Protein AF-A0A9D1M989-F1 (afdb_monomer_lite)

Foldseek 3Di:
DKAQKDKDWDDDDPAIKMWIWIACDPPDDDDPVRIDTDPDIGSDPVVRVVVSVVVNVVD

Secondary structure (DSSP, 8-state):
-PPPPEEEEEEETTEEEEEEEEES-TTS--SGGGEEEEEEEESSHHHHHHHHHHHHH--

Radius of gyration: 11.67 Å; chains: 1; bounding box: 34×22×23 Å

Organism: NCBI:txid2840895

pLDDT: mean 96.19, std 2.57, range [86.69, 98.19]

Sequence (59 aa):
MRSEWRITSQYFGESKIWQVYRLRNVNAVDHSGNREFAEAIFETREEAAELAERLNAEE

Structure (mmCIF, N/CA/C/O backbone):
data_AF-A0A9D1M989-F1
#
_entry.id   AF-A0A9D1M989-F1
#
loop_
_atom_site.group_PDB
_atom_site.id
_atom_site.type_symbol
_atom_site.label_atom_id
_atom_site.label_alt_id
_atom_site.label_comp_id
_atom_site.label_asym_id
_atom_site.label_entity_id
_atom_site.label_seq_id
_atom_site.pdbx_PDB_ins_code
_atom_site.Cartn_x
_atom_site.Cartn_y
_atom_site.Cartn_z
_atom_site.occupancy
_atom_site.B_iso_or_equiv
_atom_site.auth_seq_id
_atom_site.auth_comp_id
_atom_site.auth_asym_id
_atom_site.auth_atom_id
_atom_site.pdbx_PDB_model_num
ATOM 1 N N . MET A 1 1 ? -17.848 -7.071 -1.292 1.00 89.12 1 MET A N 1
ATOM 2 C CA . MET A 1 1 ? -17.277 -6.637 -0.002 1.00 89.12 1 MET A CA 1
ATOM 3 C C . MET A 1 1 ? -15.831 -6.270 -0.242 1.00 89.12 1 MET A C 1
ATOM 5 O O . MET A 1 1 ? -15.144 -7.030 -0.923 1.00 89.12 1 MET A O 1
ATOM 9 N N . ARG A 1 2 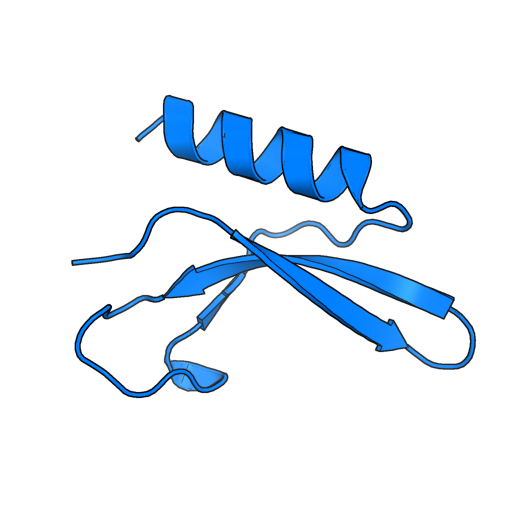? -15.418 -5.103 0.250 1.00 94.12 2 ARG A N 1
ATOM 10 C CA . ARG A 1 2 ? -14.020 -4.672 0.204 1.00 94.12 2 ARG A CA 1
ATOM 11 C C . ARG A 1 2 ? -13.271 -5.304 1.380 1.00 94.12 2 ARG A C 1
ATOM 13 O O . ARG A 1 2 ? -13.917 -5.691 2.353 1.00 94.12 2 ARG A O 1
ATOM 20 N N . SER A 1 3 ? -11.957 -5.475 1.268 1.00 96.81 3 SER A N 1
ATOM 21 C CA . SER A 1 3 ? -11.147 -5.864 2.429 1.00 96.81 3 SER A CA 1
ATOM 22 C C . SER A 1 3 ? -10.895 -4.664 3.337 1.00 96.81 3 SER A C 1
ATO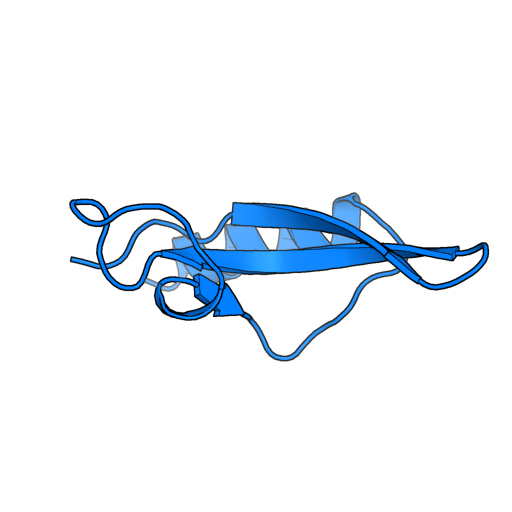M 24 O O . SER A 1 3 ? -11.063 -3.520 2.915 1.00 96.81 3 SER A O 1
ATOM 26 N N . GLU A 1 4 ? -10.383 -4.947 4.532 1.00 97.69 4 GLU A N 1
ATOM 27 C CA . GLU A 1 4 ? -9.606 -3.981 5.309 1.00 97.69 4 GLU A CA 1
ATOM 28 C C . GLU A 1 4 ? -8.466 -3.380 4.461 1.00 97.69 4 GLU A C 1
ATOM 30 O O . GLU A 1 4 ? -7.955 -4.012 3.520 1.00 97.69 4 GLU A O 1
ATOM 35 N N . TRP A 1 5 ? -8.053 -2.173 4.814 1.00 98.12 5 TRP A N 1
ATOM 36 C CA . TRP A 1 5 ? -6.828 -1.546 4.350 1.00 98.12 5 TRP A CA 1
ATOM 37 C C . TRP A 1 5 ? -5.606 -2.284 4.901 1.00 98.12 5 TRP A C 1
ATOM 39 O O . TRP A 1 5 ? -5.533 -2.639 6.075 1.00 98.12 5 TRP A O 1
ATOM 49 N N . ARG A 1 6 ? -4.632 -2.526 4.027 1.00 97.69 6 ARG A N 1
ATOM 50 C CA . ARG A 1 6 ? -3.374 -3.236 4.272 1.00 97.69 6 ARG A CA 1
ATOM 51 C C . ARG A 1 6 ? -2.227 -2.458 3.644 1.00 97.69 6 ARG A C 1
ATOM 53 O O . ARG A 1 6 ? -2.439 -1.594 2.801 1.00 97.69 6 ARG A O 1
ATOM 60 N N . ILE A 1 7 ? -0.997 -2.808 3.997 1.00 97.88 7 ILE A N 1
ATOM 61 C CA . ILE A 1 7 ? 0.197 -2.212 3.391 1.00 97.88 7 ILE A CA 1
ATOM 62 C C . ILE A 1 7 ? 0.842 -3.157 2.381 1.00 97.88 7 ILE A C 1
ATOM 64 O O . ILE A 1 7 ? 0.837 -4.378 2.545 1.00 97.88 7 ILE A O 1
ATOM 68 N N . THR A 1 8 ? 1.445 -2.587 1.347 1.00 96.69 8 THR A N 1
ATOM 69 C CA . THR A 1 8 ? 2.357 -3.280 0.435 1.00 96.69 8 THR A CA 1
ATOM 70 C C . THR A 1 8 ? 3.636 -2.470 0.293 1.00 96.69 8 THR A C 1
ATOM 72 O O . THR A 1 8 ? 3.641 -1.264 0.530 1.00 96.69 8 THR A O 1
ATOM 75 N N . SER A 1 9 ? 4.720 -3.131 -0.107 1.00 96.62 9 SER A N 1
ATOM 76 C CA . SER A 1 9 ? 5.963 -2.452 -0.473 1.00 96.62 9 SER A CA 1
ATOM 77 C C . SER A 1 9 ? 6.419 -2.869 -1.855 1.00 96.62 9 SER A C 1
ATOM 79 O O . SER A 1 9 ? 6.139 -3.985 -2.298 1.00 96.62 9 SER A O 1
ATOM 81 N N . GLN A 1 10 ? 7.143 -1.977 -2.510 1.00 94.94 10 GLN A N 1
ATOM 82 C CA . GLN A 1 10 ? 7.837 -2.254 -3.758 1.00 94.94 10 GLN A CA 1
ATOM 83 C C . GLN A 1 10 ? 9.114 -1.424 -3.823 1.00 94.94 10 GLN A C 1
ATOM 85 O O . GLN A 1 10 ? 9.243 -0.408 -3.142 1.00 94.94 10 GLN A O 1
ATOM 90 N N . TYR A 1 11 ? 10.059 -1.859 -4.648 1.00 96.12 11 TYR A N 1
ATOM 91 C CA . TYR A 1 11 ? 11.198 -1.027 -5.006 1.00 96.12 11 TYR A CA 1
ATOM 92 C C . TYR A 1 11 ? 10.825 -0.143 -6.193 1.00 96.12 11 TYR A C 1
ATOM 94 O O . TYR A 1 11 ? 10.231 -0.612 -7.166 1.00 96.12 11 TYR A O 1
ATOM 102 N N . PHE A 1 12 ? 11.172 1.134 -6.101 1.00 92.25 12 PHE A N 1
ATOM 103 C CA . PHE A 1 12 ? 11.075 2.103 -7.180 1.00 92.25 12 PHE A CA 1
ATOM 104 C C . PHE A 1 12 ? 12.474 2.675 -7.424 1.00 92.25 12 PHE A C 1
ATOM 106 O O . PHE A 1 12 ? 12.935 3.571 -6.718 1.00 92.25 12 PHE A O 1
ATOM 113 N N . GLY A 1 13 ? 13.184 2.076 -8.384 1.00 94.19 13 GLY A N 1
ATOM 114 C CA . GLY A 1 13 ? 14.628 2.261 -8.514 1.00 94.19 13 GLY A CA 1
ATOM 115 C C . GLY A 1 13 ? 15.359 1.657 -7.314 1.00 94.19 13 GLY A C 1
ATOM 116 O O . GLY A 1 13 ? 15.151 0.490 -6.984 1.00 94.19 13 GLY A O 1
ATOM 117 N N . GLU A 1 14 ? 16.193 2.458 -6.657 1.00 95.56 14 GLU A N 1
ATOM 118 C CA . GLU A 1 14 ? 16.957 2.055 -5.467 1.00 95.56 14 GLU A CA 1
ATOM 119 C C . GLU A 1 14 ? 16.186 2.278 -4.154 1.00 95.56 14 GLU A C 1
ATOM 121 O O . GLU A 1 14 ? 16.554 1.731 -3.115 1.00 95.56 14 GLU A O 1
ATOM 126 N N . SER A 1 15 ? 15.086 3.035 -4.198 1.00 94.38 15 SER A N 1
ATOM 127 C CA . SER A 1 15 ? 14.274 3.344 -3.021 1.00 94.38 15 SER A CA 1
ATOM 128 C C . SER A 1 15 ? 13.197 2.290 -2.800 1.00 94.38 15 SER A C 1
ATOM 130 O O . SER A 1 15 ? 12.504 1.871 -3.730 1.00 94.38 15 SER A O 1
ATOM 132 N N . LYS A 1 16 ? 13.008 1.884 -1.544 1.00 97.12 16 LYS A N 1
ATOM 133 C CA . LYS A 1 16 ? 11.851 1.087 -1.138 1.00 97.12 16 LYS A CA 1
ATOM 134 C C . LYS A 1 16 ? 10.721 2.028 -0.749 1.00 97.12 16 LYS A C 1
ATOM 136 O O . LYS A 1 16 ? 10.914 2.883 0.105 1.00 97.12 16 LYS A O 1
ATOM 141 N N . ILE A 1 17 ? 9.555 1.835 -1.350 1.00 97.50 17 ILE A N 1
ATOM 142 C CA . ILE A 1 17 ? 8.349 2.595 -1.035 1.00 97.50 17 ILE A CA 1
ATOM 143 C C . ILE A 1 17 ? 7.282 1.686 -0.437 1.00 97.50 17 ILE A C 1
ATOM 145 O O . ILE A 1 17 ? 7.255 0.473 -0.686 1.00 97.50 17 ILE A O 1
ATOM 149 N N . TRP A 1 18 ? 6.380 2.294 0.318 1.00 98.19 18 TRP A N 1
ATOM 150 C CA . TRP A 1 18 ? 5.229 1.658 0.935 1.00 98.19 18 TRP A CA 1
ATOM 151 C C . TRP A 1 18 ? 3.953 2.354 0.488 1.00 98.19 18 TRP A C 1
ATOM 153 O O . TRP A 1 18 ? 3.913 3.569 0.311 1.00 98.19 18 TRP A O 1
ATOM 163 N N . GLN A 1 19 ? 2.897 1.578 0.290 1.00 97.69 19 GLN A N 1
ATOM 164 C CA . GLN A 1 19 ? 1.582 2.097 -0.060 1.00 97.69 19 GLN A CA 1
ATOM 165 C C . GLN A 1 19 ? 0.510 1.348 0.712 1.00 97.69 19 GLN A C 1
ATOM 167 O O . GLN A 1 19 ? 0.665 0.165 1.034 1.00 97.69 19 GLN A O 1
ATOM 172 N N . VAL A 1 20 ? -0.598 2.034 0.959 1.00 98.19 20 VAL A N 1
ATOM 173 C CA . VAL A 1 20 ? -1.789 1.451 1.572 1.00 98.19 20 VAL A CA 1
ATOM 174 C C . VAL A 1 20 ? -2.750 1.037 0.469 1.00 98.19 20 VAL A C 1
ATOM 176 O O . VAL A 1 20 ? -2.992 1.798 -0.466 1.00 98.19 20 VAL A O 1
ATOM 179 N N . TYR A 1 21 ? -3.281 -0.176 0.552 1.00 97.81 21 TYR A N 1
ATOM 180 C CA . TYR A 1 21 ? -4.218 -0.718 -0.419 1.00 97.81 21 TYR A CA 1
ATOM 181 C C . TYR A 1 21 ? -5.274 -1.596 0.248 1.00 97.81 21 TYR A C 1
ATOM 183 O O . TYR A 1 21 ? -5.072 -2.111 1.342 1.00 97.81 21 TYR A O 1
ATOM 191 N N . ARG A 1 22 ? -6.384 -1.828 -0.441 1.00 97.81 22 ARG A N 1
ATOM 192 C CA . ARG A 1 22 ? -7.366 -2.862 -0.103 1.00 97.81 22 ARG A CA 1
ATOM 193 C C . ARG A 1 22 ? -7.815 -3.600 -1.351 1.00 97.81 22 ARG A C 1
ATOM 195 O O . ARG A 1 22 ? -7.667 -3.107 -2.471 1.00 97.81 22 ARG A O 1
ATOM 202 N N . LEU A 1 23 ? -8.397 -4.776 -1.169 1.00 98.06 23 LEU A N 1
ATOM 203 C CA . LEU A 1 23 ? -9.069 -5.497 -2.240 1.00 98.06 23 LEU A CA 1
ATOM 204 C C . LEU A 1 23 ? -10.471 -4.929 -2.443 1.00 98.06 23 LEU A C 1
ATOM 206 O O . LEU A 1 23 ? -11.247 -4.796 -1.494 1.00 98.06 23 LEU A O 1
ATOM 210 N N . ARG A 1 24 ? -10.826 -4.653 -3.698 1.00 97.38 24 ARG A N 1
ATOM 211 C CA . ARG A 1 24 ? -12.185 -4.252 -4.089 1.00 97.38 24 ARG A CA 1
ATOM 212 C C . ARG A 1 24 ? -13.171 -5.403 -3.891 1.00 97.38 24 ARG A C 1
ATOM 214 O O . ARG A 1 24 ? -14.315 -5.178 -3.490 1.00 97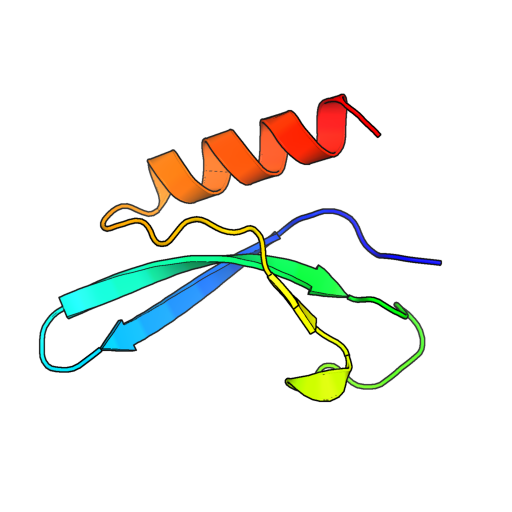.38 24 ARG A O 1
ATOM 221 N N . ASN A 1 25 ? -12.719 -6.628 -4.157 1.00 97.44 25 ASN A N 1
ATOM 222 C CA . ASN A 1 25 ? -13.460 -7.860 -3.932 1.00 97.44 25 ASN A CA 1
ATOM 223 C C . ASN A 1 25 ? -12.566 -8.924 -3.278 1.00 97.44 25 ASN A C 1
ATOM 225 O O . ASN A 1 25 ? -11.673 -9.472 -3.923 1.00 97.44 25 ASN A O 1
ATOM 229 N N . VAL A 1 26 ? -12.863 -9.257 -2.020 1.00 97.12 26 VAL A N 1
ATOM 230 C CA . VAL A 1 26 ? -12.148 -10.286 -1.238 1.00 97.12 26 VAL A CA 1
ATOM 231 C C . VAL A 1 26 ? -12.246 -11.704 -1.812 1.00 97.12 26 VAL A C 1
ATOM 233 O O . VAL A 1 26 ? -11.410 -12.540 -1.496 1.00 97.12 26 VAL A O 1
ATOM 236 N N . ASN A 1 27 ? -13.244 -11.978 -2.658 1.00 97.25 27 ASN A N 1
ATOM 237 C CA . ASN A 1 27 ? -13.455 -13.298 -3.264 1.00 97.25 27 ASN A CA 1
ATOM 238 C C . ASN A 1 27 ? -12.806 -13.434 -4.651 1.00 97.25 27 ASN A C 1
ATOM 240 O O . ASN A 1 27 ? -12.883 -14.497 -5.262 1.00 97.25 27 ASN A O 1
ATOM 244 N N . ALA A 1 28 ? -12.228 -12.355 -5.183 1.00 96.44 28 ALA A N 1
ATOM 245 C CA . ALA A 1 28 ? -11.522 -12.369 -6.456 1.00 96.44 28 ALA A CA 1
ATOM 246 C C . ALA A 1 28 ? -10.011 -12.495 -6.234 1.00 96.44 28 ALA A C 1
ATOM 248 O O . ALA A 1 28 ? -9.496 -12.208 -5.154 1.00 96.44 28 ALA A O 1
ATOM 249 N N . VAL A 1 29 ? -9.299 -12.909 -7.282 1.00 97.00 29 VAL A N 1
ATOM 250 C CA . VAL A 1 29 ? -7.837 -13.017 -7.261 1.00 97.00 29 VAL A CA 1
ATOM 251 C C . VAL A 1 29 ? -7.219 -11.664 -6.905 1.00 97.00 29 VAL A C 1
ATOM 253 O O . VAL A 1 29 ? -7.685 -10.609 -7.341 1.00 97.00 29 VAL A O 1
ATOM 256 N N . ASP A 1 30 ? -6.156 -11.695 -6.112 1.00 95.69 30 ASP A N 1
ATOM 257 C CA . ASP A 1 30 ? -5.372 -10.507 -5.815 1.00 95.69 30 ASP A CA 1
ATOM 258 C C . ASP A 1 30 ? -4.476 -10.147 -7.014 1.00 95.69 30 ASP A C 1
ATOM 260 O O . ASP A 1 30 ? -3.465 -10.794 -7.283 1.00 95.69 30 ASP A O 1
ATOM 264 N N . HIS A 1 31 ? -4.878 -9.119 -7.760 1.00 93.94 31 HIS A N 1
ATOM 265 C CA . HIS A 1 31 ? -4.122 -8.530 -8.862 1.00 93.94 31 HIS A CA 1
ATOM 266 C C . HIS A 1 31 ? 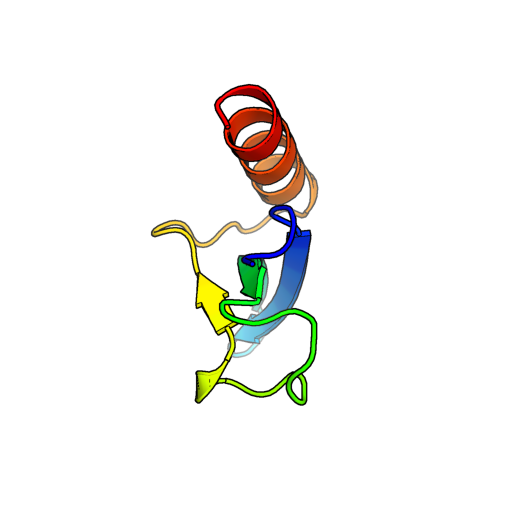-4.370 -7.016 -8.915 1.00 93.94 31 HIS A C 1
ATOM 268 O O . HIS A 1 31 ? -5.309 -6.513 -8.302 1.00 93.94 31 HIS A O 1
ATOM 274 N N . SER A 1 32 ? -3.560 -6.275 -9.679 1.00 89.94 32 SER A N 1
ATOM 275 C CA . SER A 1 32 ? -3.604 -4.800 -9.735 1.00 89.94 32 SER A CA 1
ATOM 276 C C . SER A 1 32 ? -5.002 -4.220 -9.996 1.00 89.94 32 SER A C 1
ATOM 278 O O . SER A 1 32 ? -5.386 -3.250 -9.357 1.00 89.94 32 SER A O 1
ATOM 280 N N . GLY A 1 33 ? -5.794 -4.847 -10.871 1.00 95.38 33 GLY A N 1
ATOM 281 C CA . GLY A 1 33 ? -7.179 -4.443 -11.154 1.00 95.38 33 GLY A CA 1
ATOM 282 C C . GLY A 1 33 ? -8.177 -4.681 -10.010 1.00 95.38 33 GLY A C 1
ATOM 283 O O . GLY A 1 33 ? -9.214 -4.023 -9.963 1.00 95.38 33 GLY A O 1
ATOM 284 N N . ASN A 1 34 ? -7.872 -5.584 -9.076 1.00 97.69 34 ASN A N 1
ATOM 285 C CA . ASN A 1 34 ? -8.666 -5.823 -7.868 1.00 97.69 34 ASN A CA 1
ATOM 286 C C . ASN A 1 34 ? -8.129 -5.049 -6.646 1.00 97.69 34 ASN A C 1
ATOM 288 O O . ASN A 1 34 ? -8.749 -5.082 -5.585 1.00 97.69 34 ASN A O 1
ATOM 292 N N . ARG A 1 35 ? -7.008 -4.328 -6.773 1.00 96.94 35 ARG A N 1
ATOM 293 C CA . ARG A 1 35 ? -6.477 -3.460 -5.716 1.00 96.94 35 ARG A CA 1
ATOM 294 C C . ARG A 1 35 ? -7.002 -2.032 -5.865 1.00 96.94 35 ARG A C 1
ATOM 296 O O . ARG A 1 35 ? -7.142 -1.491 -6.961 1.00 96.94 35 ARG A O 1
ATOM 303 N N . GLU A 1 36 ? -7.300 -1.419 -4.735 1.00 96.62 36 GLU A N 1
ATOM 304 C CA . GLU A 1 36 ? -7.563 0.007 -4.572 1.00 96.62 36 GLU A CA 1
ATOM 305 C C . GLU A 1 36 ? -6.475 0.553 -3.654 1.00 96.62 36 GLU A C 1
ATOM 307 O O . GLU A 1 36 ? -6.275 -0.005 -2.582 1.00 96.62 36 GLU A O 1
ATOM 312 N N . PHE A 1 37 ? -5.758 1.591 -4.078 1.00 96.69 37 PHE A N 1
ATOM 313 C CA . PHE A 1 37 ? -4.684 2.207 -3.298 1.00 96.69 37 PHE A CA 1
ATOM 314 C C . PHE A 1 37 ? -5.160 3.522 -2.686 1.00 96.69 37 PHE A C 1
ATOM 316 O O . PHE A 1 37 ? -5.934 4.245 -3.314 1.00 96.69 37 PHE A O 1
ATOM 323 N N . ALA A 1 38 ? -4.678 3.834 -1.486 1.00 94.94 38 ALA A N 1
ATOM 324 C CA . ALA A 1 38 ? -4.784 5.173 -0.925 1.00 94.94 38 ALA A CA 1
ATOM 325 C C . ALA A 1 38 ? -3.860 6.138 -1.692 1.00 94.94 38 ALA A C 1
ATOM 327 O O . ALA A 1 38 ? -2.869 5.717 -2.288 1.00 94.94 38 ALA A O 1
ATOM 328 N N . GLU A 1 39 ? -4.166 7.436 -1.665 1.00 87.56 39 GLU A N 1
ATOM 329 C CA . GLU A 1 39 ? -3.486 8.454 -2.489 1.00 87.56 39 GLU A CA 1
ATOM 330 C C . GLU A 1 39 ? -2.023 8.742 -2.080 1.00 87.56 39 GLU A C 1
ATOM 332 O O . GLU A 1 39 ? -1.340 9.510 -2.753 1.00 87.56 39 GLU A O 1
ATOM 337 N N . ALA A 1 40 ? -1.518 8.116 -1.011 1.00 92.06 40 ALA A N 1
ATOM 338 C CA . ALA A 1 40 ? -0.191 8.369 -0.455 1.00 92.06 40 ALA A CA 1
ATOM 339 C C . ALA A 1 40 ? 0.822 7.243 -0.743 1.00 92.06 40 ALA A C 1
ATOM 341 O O . ALA A 1 40 ? 0.514 6.049 -0.669 1.00 92.06 40 ALA A O 1
ATOM 342 N N . ILE A 1 41 ? 2.060 7.656 -1.027 1.00 95.56 41 ILE A N 1
ATOM 343 C CA . ILE A 1 41 ? 3.261 6.815 -1.069 1.00 95.56 41 ILE A CA 1
ATOM 344 C C . ILE A 1 41 ? 4.138 7.226 0.112 1.00 95.56 41 ILE A C 1
ATOM 346 O O . ILE A 1 41 ? 4.338 8.417 0.336 1.00 95.56 41 ILE A O 1
ATOM 350 N N . PHE A 1 42 ? 4.668 6.248 0.835 1.00 97.06 42 PHE A N 1
ATOM 351 C CA . PHE A 1 42 ? 5.482 6.452 2.028 1.00 97.06 42 PHE A CA 1
ATOM 352 C C . PHE A 1 42 ? 6.887 5.895 1.835 1.00 97.06 42 PHE A C 1
ATOM 354 O O . PHE A 1 42 ? 7.083 4.890 1.144 1.00 97.06 42 PHE A O 1
ATOM 361 N N . GLU A 1 43 ? 7.864 6.525 2.478 1.00 96.25 43 GLU A N 1
ATOM 362 C CA . GLU A 1 43 ? 9.247 6.035 2.512 1.00 96.25 43 GLU A CA 1
ATOM 363 C C . GLU A 1 43 ? 9.446 5.012 3.638 1.00 96.25 43 GLU A C 1
ATOM 365 O O . GLU A 1 43 ? 10.296 4.123 3.544 1.00 96.25 43 GLU A O 1
ATOM 370 N N . THR A 1 44 ? 8.610 5.077 4.677 1.00 97.12 44 THR A N 1
ATOM 371 C CA . THR A 1 44 ? 8.666 4.175 5.828 1.00 97.12 44 THR A CA 1
ATOM 372 C C . THR A 1 44 ? 7.471 3.227 5.874 1.00 97.12 44 THR A C 1
ATOM 374 O O . THR A 1 44 ? 6.404 3.476 5.304 1.00 97.12 44 THR A O 1
ATOM 377 N N . ARG A 1 45 ? 7.653 2.092 6.556 1.00 97.50 45 ARG A N 1
ATOM 378 C CA . ARG A 1 45 ? 6.574 1.119 6.763 1.00 97.50 45 ARG A CA 1
ATOM 379 C C . ARG A 1 45 ? 5.558 1.653 7.768 1.00 97.50 45 ARG A C 1
ATOM 381 O O . ARG A 1 45 ? 4.371 1.364 7.650 1.00 97.50 45 ARG A O 1
ATOM 388 N N . GLU A 1 46 ? 6.061 2.368 8.762 1.00 98.19 46 GLU A N 1
ATOM 389 C CA . GLU A 1 46 ? 5.352 2.865 9.929 1.00 98.19 46 GLU A CA 1
ATOM 390 C C . GLU A 1 46 ? 4.293 3.892 9.519 1.00 98.19 46 GLU A C 1
ATOM 392 O O . GLU A 1 46 ? 3.133 3.723 9.884 1.00 98.19 46 GLU A O 1
ATOM 397 N N . GLU A 1 47 ? 4.639 4.861 8.666 1.00 97.88 47 GLU A N 1
ATOM 398 C CA . GLU A 1 47 ? 3.677 5.856 8.161 1.00 97.88 47 GLU A CA 1
ATOM 399 C C . GLU A 1 47 ? 2.548 5.204 7.343 1.00 97.88 47 GLU A C 1
ATOM 401 O O . GLU A 1 47 ? 1.374 5.557 7.474 1.00 97.88 47 GLU A O 1
ATOM 406 N N . ALA A 1 48 ? 2.879 4.202 6.520 1.00 98.19 48 ALA A N 1
ATOM 407 C CA . ALA A 1 48 ? 1.874 3.454 5.770 1.00 98.19 48 ALA A CA 1
ATOM 408 C C . ALA A 1 48 ? 0.965 2.629 6.698 1.00 98.19 48 ALA A C 1
ATOM 410 O O . ALA A 1 48 ? -0.238 2.526 6.456 1.00 98.19 48 ALA A O 1
ATOM 411 N N . ALA A 1 49 ? 1.527 2.027 7.750 1.00 98.12 49 ALA A N 1
ATOM 412 C CA . ALA A 1 49 ? 0.762 1.254 8.723 1.00 98.12 49 ALA A CA 1
ATOM 413 C C . ALA A 1 49 ? -0.198 2.149 9.520 1.00 98.12 49 ALA A C 1
ATOM 415 O O . ALA A 1 49 ? -1.372 1.807 9.631 1.00 98.12 49 ALA A O 1
AT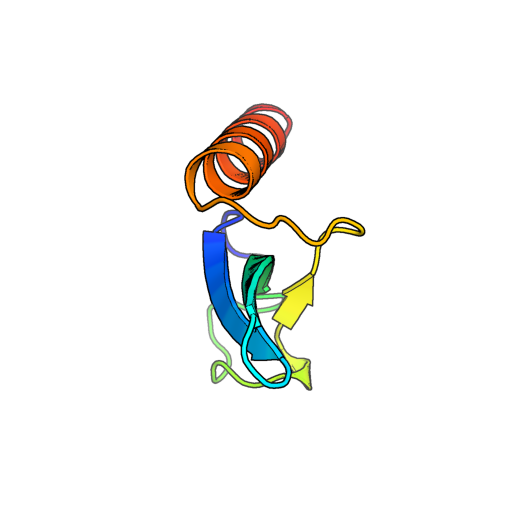OM 416 N N . GLU A 1 50 ? 0.263 3.317 9.976 1.00 98.19 50 GLU A N 1
ATOM 417 C CA . GLU A 1 50 ? -0.564 4.303 10.682 1.00 98.19 50 GLU A CA 1
ATOM 418 C C . GLU A 1 50 ? -1.755 4.752 9.824 1.00 98.19 50 GLU A C 1
ATOM 420 O O . GLU A 1 50 ? -2.895 4.788 10.296 1.00 98.19 50 GLU A O 1
ATOM 425 N N . LEU A 1 51 ? -1.530 5.018 8.531 1.00 97.81 51 LEU A N 1
ATOM 426 C CA . LEU A 1 51 ? -2.626 5.344 7.621 1.00 97.81 51 LEU A CA 1
ATOM 427 C C . LEU A 1 51 ? -3.611 4.175 7.468 1.00 97.81 51 LEU A C 1
ATOM 429 O O . LEU A 1 51 ? -4.820 4.402 7.488 1.00 97.81 51 LEU A O 1
ATOM 433 N N . ALA A 1 52 ? -3.125 2.944 7.295 1.00 98.06 52 ALA A N 1
ATOM 434 C CA . ALA A 1 52 ? -3.993 1.776 7.148 1.00 98.06 52 ALA A CA 1
ATOM 435 C C . ALA A 1 52 ? -4.863 1.553 8.396 1.00 98.06 52 ALA A C 1
ATOM 437 O O . ALA A 1 52 ? -6.064 1.322 8.268 1.00 98.06 52 ALA A O 1
ATOM 438 N N . GLU A 1 53 ? -4.281 1.671 9.592 1.00 98.12 53 GLU A N 1
ATOM 439 C CA . GLU A 1 53 ? -5.004 1.578 10.864 1.00 98.12 53 GLU A CA 1
ATOM 440 C C . GLU A 1 53 ? -6.067 2.669 10.988 1.00 98.12 53 GLU A C 1
ATOM 442 O O . GLU A 1 53 ? -7.221 2.364 11.291 1.00 98.12 53 GLU A O 1
ATOM 447 N N . ARG A 1 54 ? -5.713 3.921 10.677 1.00 97.75 54 ARG A N 1
ATOM 448 C CA . ARG A 1 54 ? -6.656 5.042 10.708 1.00 97.75 54 ARG A CA 1
ATOM 449 C C . ARG A 1 54 ? -7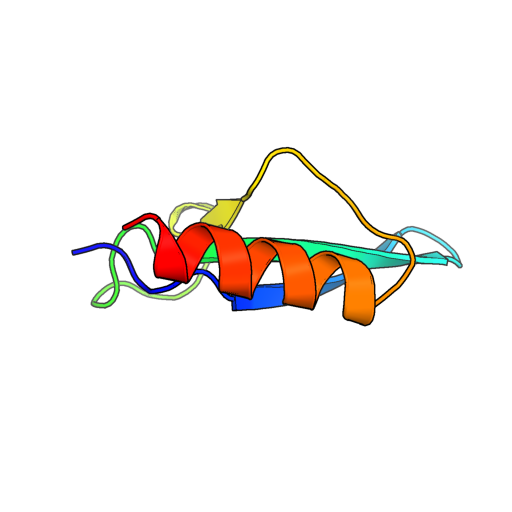.831 4.829 9.753 1.00 97.75 54 ARG A C 1
ATOM 451 O O . ARG A 1 54 ? -8.976 4.977 10.163 1.00 97.75 54 ARG A O 1
ATOM 458 N N . LEU A 1 55 ? -7.563 4.443 8.504 1.00 97.12 55 LEU A N 1
ATOM 459 C CA . LEU A 1 55 ? -8.613 4.196 7.511 1.00 97.12 55 LEU A CA 1
ATOM 460 C C . LEU A 1 55 ? -9.512 3.013 7.891 1.00 97.12 55 LEU A C 1
ATOM 462 O O . LEU A 1 55 ? -10.705 3.052 7.619 1.00 97.12 55 LEU A O 1
ATOM 466 N N . ASN A 1 56 ? -8.960 1.973 8.521 1.00 97.62 56 ASN A N 1
ATOM 467 C CA . ASN A 1 56 ? -9.751 0.852 9.035 1.00 97.62 56 ASN A CA 1
ATOM 468 C C . ASN A 1 56 ? -10.609 1.230 10.248 1.00 97.62 56 ASN A C 1
ATOM 470 O O . ASN A 1 56 ? -11.649 0.620 10.451 1.00 97.62 56 ASN A O 1
ATOM 474 N N . ALA A 1 57 ? -10.177 2.194 11.064 1.00 97.69 57 ALA A N 1
ATOM 475 C CA . ALA A 1 57 ? -10.946 2.673 12.212 1.00 97.69 57 ALA A CA 1
ATOM 476 C C . ALA A 1 57 ? -12.082 3.639 11.822 1.00 97.69 57 ALA A C 1
ATOM 478 O O . ALA A 1 57 ? -13.015 3.831 12.599 1.00 97.69 57 ALA A O 1
ATOM 479 N N . GLU A 1 58 ? -11.983 4.269 10.648 1.00 95.44 58 GLU A N 1
ATOM 480 C CA . GLU A 1 58 ? -12.977 5.203 10.100 1.00 95.44 58 GLU A CA 1
ATOM 481 C C . GLU A 1 58 ? -14.101 4.512 9.292 1.00 95.44 58 GLU A C 1
ATOM 483 O O . GLU A 1 58 ? -15.098 5.169 8.981 1.00 95.44 58 GLU A O 1
ATOM 488 N N . GLU A 1 59 ? -13.964 3.221 8.955 1.00 86.69 59 GLU A N 1
ATOM 489 C CA . GLU A 1 59 ? -14.965 2.407 8.227 1.00 86.69 59 GLU A CA 1
ATOM 490 C C . GLU A 1 59 ? -15.818 1.517 9.144 1.00 86.69 59 GLU A C 1
ATOM 492 O O . GLU A 1 59 ? -17.020 1.357 8.819 1.00 86.69 59 GLU A O 1
#